Protein AF-A0A523VFD9-F1 (afdb_monomer_lite)

pLDDT: mean 90.38, std 15.07, range [45.59, 98.69]

Sequence (80 aa):
MEKIKKNTENVKNALLGIELAVVTKGCRGDRRVAKAMVEGGAQVLADPHIKNLEQFKGLPVKKILLRHLRNQTSSENVFD

Secondary structure (DSSP, 8-state):
-HHHHHHHHHHHHH-SS---EEE-GGGTT-HHHHHHHHHTT--EEEES-HHHHHTTTTSSSEEEEPPPPPPS--------

Structure (mmCIF, N/CA/C/O backbone):
data_AF-A0A523VFD9-F1
#
_entry.id   AF-A0A523VFD9-F1
#
loop_
_atom_site.group_PDB
_atom_site.id
_atom_site.type_symbol
_atom_site.label_atom_id
_atom_site.label_alt_id
_atom_site.label_comp_id
_atom_site.label_asym_id
_atom_site.label_entity_id
_atom_site.label_seq_id
_atom_site.pdbx_PDB_ins_code
_atom_site.Cartn_x
_atom_site.Cartn_y
_atom_site.Cartn_z
_atom_site.occupancy
_atom_site.B_iso_or_equiv
_atom_site.auth_seq_id
_atom_site.auth_comp_id
_atom_site.auth_asym_id
_atom_site.auth_atom_id
_atom_site.pdbx_PDB_model_num
ATOM 1 N N . MET A 1 1 ? 11.146 2.386 9.509 1.00 96.25 1 MET A N 1
ATOM 2 C CA . MET A 1 1 ? 9.932 2.030 8.742 1.00 96.25 1 MET A CA 1
ATOM 3 C C . MET A 1 1 ? 8.659 2.443 9.475 1.00 96.25 1 MET A C 1
ATOM 5 O O . MET A 1 1 ? 7.771 2.959 8.814 1.00 96.25 1 MET A O 1
ATOM 9 N N . GLU A 1 2 ? 8.621 2.373 10.812 1.00 98.06 2 GLU A N 1
ATOM 10 C CA . GLU A 1 2 ? 7.486 2.830 11.644 1.00 98.06 2 GLU A CA 1
ATOM 11 C C . GLU A 1 2 ? 6.862 4.177 11.258 1.00 98.06 2 GLU A C 1
ATOM 13 O O . GLU A 1 2 ? 5.648 4.269 11.140 1.00 98.06 2 GLU A O 1
ATOM 18 N N . LYS A 1 3 ? 7.662 5.215 10.977 1.00 98.50 3 LYS A N 1
ATOM 19 C CA . LYS A 1 3 ? 7.117 6.522 10.561 1.00 98.50 3 LYS A CA 1
ATOM 20 C C . LYS A 1 3 ? 6.282 6.441 9.272 1.00 98.50 3 LYS A C 1
ATOM 22 O O . LYS A 1 3 ? 5.255 7.097 9.173 1.00 98.50 3 LYS A O 1
ATOM 27 N N . ILE A 1 4 ? 6.690 5.623 8.297 1.00 98.50 4 ILE A N 1
ATOM 28 C CA . ILE A 1 4 ? 5.947 5.438 7.037 1.00 98.50 4 ILE A CA 1
ATOM 29 C C . ILE A 1 4 ? 4.640 4.693 7.290 1.00 98.50 4 ILE A C 1
ATOM 31 O O . ILE A 1 4 ? 3.591 5.116 6.803 1.00 98.50 4 ILE A O 1
ATOM 35 N N . LYS A 1 5 ? 4.702 3.619 8.083 1.00 98.69 5 LYS A N 1
ATOM 36 C CA . LYS A 1 5 ? 3.521 2.866 8.500 1.00 98.69 5 LYS A CA 1
ATOM 37 C C . LYS A 1 5 ? 2.525 3.788 9.202 1.00 98.69 5 LYS A C 1
ATOM 39 O O . LYS A 1 5 ? 1.392 3.904 8.752 1.00 98.69 5 LYS A O 1
ATOM 44 N N . LYS A 1 6 ? 2.980 4.535 10.214 1.00 98.69 6 LYS A N 1
ATOM 45 C CA . LYS A 1 6 ? 2.129 5.439 10.992 1.00 98.69 6 LYS A CA 1
ATOM 46 C C . LYS A 1 6 ? 1.509 6.550 10.150 1.00 98.69 6 LYS A C 1
ATOM 48 O O . LYS A 1 6 ? 0.333 6.858 10.305 1.00 98.69 6 LYS A O 1
ATOM 53 N N . ASN A 1 7 ? 2.277 7.131 9.231 1.00 98.31 7 ASN A N 1
ATOM 54 C CA . ASN A 1 7 ? 1.743 8.126 8.304 1.00 98.31 7 ASN A CA 1
ATOM 55 C C . ASN A 1 7 ? 0.652 7.525 7.412 1.00 98.31 7 ASN A C 1
ATOM 57 O O . ASN A 1 7 ? -0.373 8.163 7.188 1.00 98.31 7 ASN A O 1
ATOM 61 N N . THR A 1 8 ? 0.853 6.294 6.938 1.00 98.38 8 THR A N 1
ATOM 62 C CA . THR A 1 8 ? -0.140 5.598 6.112 1.00 98.38 8 THR A CA 1
ATOM 63 C C . THR A 1 8 ? -1.407 5.291 6.910 1.00 98.38 8 THR A C 1
ATOM 65 O O . THR A 1 8 ? -2.496 5.557 6.409 1.00 98.38 8 THR A O 1
ATOM 68 N N . GLU A 1 9 ? -1.278 4.851 8.167 1.00 98.44 9 GLU A N 1
ATOM 69 C CA . GLU A 1 9 ? -2.417 4.638 9.075 1.00 98.44 9 GLU A CA 1
ATOM 70 C C . GLU A 1 9 ? -3.223 5.921 9.277 1.00 98.44 9 GLU A C 1
ATOM 72 O O . GLU A 1 9 ? -4.446 5.912 9.166 1.00 98.44 9 GLU A O 1
ATOM 77 N N . ASN A 1 10 ? -2.545 7.040 9.544 1.00 98.38 10 ASN A N 1
ATOM 78 C CA . ASN A 1 10 ? -3.209 8.322 9.769 1.00 98.38 10 ASN A CA 1
ATOM 79 C C . ASN A 1 10 ? -4.012 8.758 8.534 1.00 98.38 10 ASN A C 1
ATOM 81 O O . ASN A 1 10 ? -5.154 9.190 8.671 1.00 98.38 10 ASN A O 1
ATOM 85 N N . VAL A 1 11 ? -3.445 8.598 7.332 1.00 98.06 11 VAL A N 1
ATOM 86 C CA . VAL A 1 11 ? -4.164 8.872 6.078 1.00 98.06 11 VAL A CA 1
ATOM 87 C C . VAL A 1 11 ? -5.328 7.902 5.906 1.00 98.06 11 VAL A C 1
ATOM 89 O O . VAL A 1 11 ? -6.432 8.337 5.596 1.00 98.06 11 VAL A O 1
ATOM 92 N N . LYS A 1 12 ? -5.124 6.599 6.137 1.00 97.56 12 LYS A N 1
ATOM 93 C CA . LYS A 1 12 ? -6.183 5.597 5.984 1.00 97.56 12 LYS A CA 1
ATOM 94 C C . LYS A 1 12 ? -7.370 5.874 6.907 1.00 97.56 12 LYS A C 1
ATOM 96 O O . LYS A 1 12 ? -8.507 5.762 6.461 1.00 97.56 12 LYS A O 1
ATOM 101 N N . ASN A 1 13 ? -7.107 6.277 8.147 1.00 96.81 13 ASN A N 1
ATOM 102 C CA . ASN A 1 13 ? -8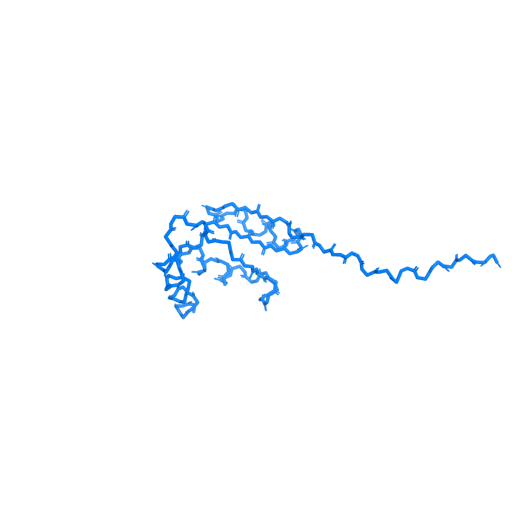.138 6.610 9.130 1.00 96.81 13 ASN A CA 1
ATOM 103 C C . ASN A 1 13 ? -8.899 7.898 8.787 1.00 96.81 13 ASN A C 1
ATOM 105 O O . ASN A 1 13 ? -10.047 8.048 9.191 1.00 96.81 13 ASN A O 1
ATOM 109 N N . ALA A 1 14 ? -8.289 8.812 8.027 1.00 97.44 14 ALA A N 1
ATOM 110 C CA . ALA A 1 14 ? -8.956 10.016 7.537 1.00 97.44 14 ALA A CA 1
ATOM 111 C C . ALA A 1 14 ? -9.867 9.754 6.318 1.00 97.44 14 ALA A C 1
ATOM 113 O O . ALA A 1 14 ? -10.669 10.612 5.956 1.00 97.44 14 ALA A O 1
ATOM 114 N N . LEU A 1 15 ? -9.758 8.586 5.672 1.00 96.06 15 LEU A N 1
ATOM 115 C CA . LEU A 1 15 ? -10.549 8.225 4.496 1.00 96.06 15 LEU A CA 1
ATOM 116 C C . LEU A 1 15 ? -11.808 7.445 4.894 1.00 96.06 15 LEU A C 1
ATOM 118 O O . LEU A 1 15 ? -11.738 6.278 5.278 1.00 96.06 15 LEU A O 1
ATOM 122 N N . LEU A 1 16 ? -12.980 8.055 4.714 1.00 92.69 16 LEU A N 1
ATOM 123 C CA . LEU A 1 16 ? -14.273 7.403 4.935 1.00 92.69 16 LEU A CA 1
ATOM 124 C C . LEU A 1 16 ? -14.798 6.798 3.626 1.00 92.69 16 LEU A C 1
ATOM 126 O O . LEU A 1 16 ? -15.255 7.511 2.739 1.00 92.69 16 LEU A O 1
ATOM 130 N N . GLY A 1 17 ? -14.704 5.471 3.499 1.00 91.69 17 GLY A N 1
ATOM 131 C CA . GLY A 1 17 ? -15.240 4.714 2.355 1.00 91.69 17 GLY A CA 1
ATOM 132 C C . GLY A 1 17 ? -14.383 4.724 1.080 1.00 91.69 17 GLY A C 1
ATOM 133 O O . GLY A 1 17 ? -14.768 4.107 0.092 1.00 91.69 17 GLY A O 1
ATOM 134 N N . ILE A 1 18 ? -13.215 5.375 1.093 1.00 96.50 18 ILE A N 1
ATOM 135 C CA . ILE A 1 18 ? -12.315 5.476 -0.068 1.00 96.50 18 ILE A CA 1
ATOM 136 C C . ILE A 1 18 ? -11.136 4.498 0.082 1.00 96.50 18 ILE A C 1
ATOM 138 O O . ILE A 1 18 ? -10.532 4.389 1.157 1.00 96.50 18 ILE A O 1
ATOM 142 N N . GLU A 1 19 ? -10.797 3.779 -0.996 1.00 96.69 19 GLU A N 1
ATOM 143 C CA . GLU A 1 19 ? -9.604 2.924 -1.038 1.00 96.69 19 GLU A CA 1
ATOM 144 C C . GLU A 1 19 ? -8.327 3.772 -1.094 1.00 96.69 19 GLU A C 1
ATOM 146 O O . GLU A 1 19 ? -8.168 4.633 -1.959 1.00 96.69 19 GLU A O 1
ATOM 151 N N . LEU A 1 20 ? -7.378 3.498 -0.196 1.00 97.94 20 LEU A N 1
ATOM 152 C CA . LEU A 1 20 ? -6.087 4.183 -0.204 1.00 97.94 20 LEU A CA 1
ATOM 153 C C . LEU A 1 20 ? -5.131 3.526 -1.207 1.00 97.94 20 LEU A C 1
ATOM 155 O O . LEU A 1 20 ? -4.603 2.439 -0.950 1.00 97.94 20 LEU A O 1
ATOM 159 N N . ALA A 1 21 ? -4.871 4.212 -2.319 1.00 97.81 21 ALA A N 1
ATOM 160 C CA . ALA A 1 21 ? -3.797 3.877 -3.245 1.00 97.81 21 ALA A CA 1
ATOM 161 C C . ALA A 1 21 ? -2.531 4.676 -2.919 1.00 97.81 21 ALA A C 1
ATOM 163 O O . ALA A 1 21 ? -2.545 5.906 -2.927 1.00 97.81 21 ALA A O 1
ATOM 164 N N . VAL A 1 22 ? -1.425 3.981 -2.661 1.00 97.69 22 VAL A N 1
ATOM 165 C CA . VAL A 1 22 ? -0.122 4.608 -2.409 1.00 97.69 22 VAL A CA 1
ATOM 166 C C . VAL A 1 22 ? 0.796 4.426 -3.609 1.00 97.69 22 VAL A C 1
ATOM 168 O O . VAL A 1 22 ? 0.808 3.377 -4.258 1.00 97.69 22 VAL A O 1
ATOM 171 N N . VAL A 1 23 ? 1.583 5.458 -3.905 1.00 97.31 23 VAL A N 1
ATOM 172 C CA . VAL A 1 23 ? 2.498 5.473 -5.048 1.00 97.31 23 VAL A CA 1
ATOM 173 C C . VAL A 1 23 ? 3.942 5.282 -4.589 1.00 97.31 23 VAL A C 1
ATOM 175 O O . VAL A 1 23 ? 4.426 5.996 -3.713 1.00 97.31 23 VAL A O 1
ATOM 178 N N . THR A 1 24 ? 4.671 4.353 -5.203 1.00 96.81 24 THR A N 1
ATOM 179 C CA . THR A 1 24 ? 6.069 4.050 -4.836 1.00 96.81 24 THR A CA 1
ATOM 180 C C . THR A 1 24 ? 7.104 4.780 -5.698 1.00 96.81 24 THR A C 1
ATOM 182 O O . THR A 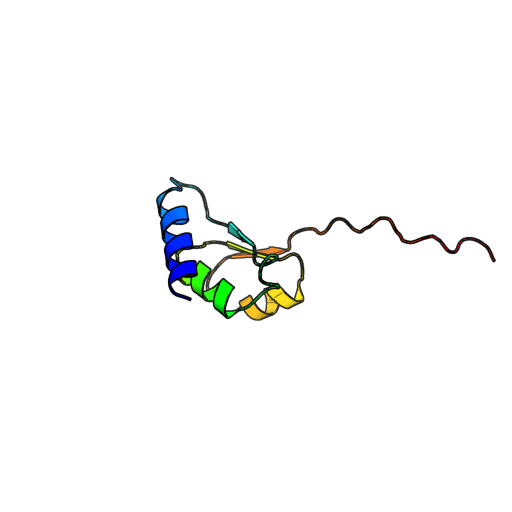1 24 ? 8.310 4.637 -5.486 1.00 96.81 24 THR A O 1
ATOM 185 N N . LYS A 1 25 ? 6.661 5.645 -6.625 1.00 92.44 25 LYS A N 1
ATOM 186 C CA . LYS A 1 25 ? 7.539 6.451 -7.497 1.00 92.44 25 LYS A CA 1
ATOM 187 C C . LYS A 1 25 ? 8.572 7.258 -6.699 1.00 92.44 25 LYS A C 1
ATOM 189 O O . LYS A 1 25 ? 9.747 7.261 -7.057 1.00 92.44 25 LYS A O 1
ATOM 194 N N . GLY A 1 26 ? 8.149 7.914 -5.615 1.00 92.56 26 GLY A N 1
ATOM 195 C CA . GLY A 1 26 ? 9.019 8.767 -4.794 1.00 92.56 26 GLY A CA 1
ATOM 196 C C . GLY A 1 26 ? 10.137 8.011 -4.068 1.00 92.56 26 GLY A C 1
ATOM 197 O O . GLY A 1 26 ? 11.169 8.595 -3.760 1.00 92.56 26 GLY A O 1
ATOM 198 N N . CYS A 1 27 ? 9.972 6.704 -3.848 1.00 95.50 27 CYS A N 1
ATOM 199 C CA . CYS A 1 27 ? 10.973 5.837 -3.224 1.00 95.50 27 CYS A CA 1
ATOM 200 C C . CYS A 1 27 ? 11.603 4.844 -4.210 1.00 95.50 27 CYS A C 1
ATOM 202 O O . CYS A 1 27 ? 12.198 3.857 -3.782 1.00 95.50 27 CYS A O 1
ATOM 204 N N . ARG A 1 28 ? 11.464 5.084 -5.524 1.00 94.50 28 ARG A N 1
ATOM 205 C CA . ARG A 1 28 ? 11.989 4.217 -6.595 1.00 94.50 28 ARG A CA 1
ATOM 206 C C . ARG A 1 28 ? 11.567 2.749 -6.449 1.00 94.50 28 ARG A C 1
ATOM 208 O O . ARG A 1 28 ? 12.323 1.853 -6.805 1.00 94.50 28 ARG A O 1
ATOM 215 N N . GLY A 1 29 ? 10.374 2.502 -5.913 1.00 95.00 29 GLY A N 1
ATOM 216 C CA . GLY A 1 29 ? 9.891 1.145 -5.695 1.00 95.00 29 GLY A CA 1
ATOM 217 C C . GLY A 1 29 ? 10.523 0.413 -4.505 1.00 95.00 29 GLY A C 1
ATOM 218 O O . GLY A 1 29 ? 10.492 -0.809 -4.503 1.00 95.00 29 GLY A O 1
ATOM 219 N N . ASP A 1 30 ? 11.101 1.072 -3.491 1.00 97.69 30 ASP A N 1
ATOM 220 C CA . ASP A 1 30 ? 11.672 0.350 -2.336 1.00 97.69 30 ASP A CA 1
ATOM 221 C C . ASP A 1 30 ? 10.624 -0.577 -1.675 1.00 97.69 30 ASP A C 1
ATOM 223 O O . ASP A 1 30 ? 9.619 -0.131 -1.108 1.00 97.69 30 ASP A O 1
ATOM 227 N N . ARG A 1 31 ? 10.878 -1.893 -1.724 1.00 97.25 31 ARG A N 1
ATOM 228 C CA . ARG A 1 31 ? 9.973 -2.932 -1.206 1.00 97.25 31 ARG A CA 1
ATOM 229 C C . ARG A 1 31 ? 9.710 -2.810 0.294 1.00 97.25 31 ARG A C 1
ATOM 231 O O . ARG A 1 31 ? 8.622 -3.167 0.739 1.00 97.25 31 ARG A O 1
ATOM 238 N N . ARG A 1 32 ? 10.660 -2.301 1.085 1.00 98.06 32 ARG A N 1
ATOM 239 C CA . ARG A 1 32 ? 10.478 -2.077 2.531 1.00 98.06 32 ARG A CA 1
ATOM 240 C C . ARG A 1 32 ? 9.496 -0.938 2.775 1.00 98.06 32 ARG A C 1
ATOM 242 O O . ARG A 1 32 ? 8.651 -1.055 3.657 1.00 98.06 32 ARG A O 1
ATOM 249 N N . VAL A 1 33 ? 9.569 0.120 1.965 1.00 98.31 33 VAL A N 1
ATOM 250 C CA . VAL A 1 33 ? 8.622 1.244 2.014 1.00 98.31 33 VAL A CA 1
ATOM 251 C C . VAL A 1 33 ? 7.228 0.780 1.598 1.00 98.31 33 VAL A C 1
ATOM 253 O O . VAL A 1 33 ? 6.273 1.021 2.331 1.00 98.31 33 VAL A O 1
ATOM 256 N N . ALA A 1 34 ? 7.115 0.046 0.485 1.00 98.19 34 ALA A N 1
ATOM 257 C CA . ALA A 1 34 ? 5.846 -0.525 0.031 1.00 98.19 34 ALA A CA 1
ATOM 258 C C . ALA A 1 34 ? 5.216 -1.438 1.096 1.00 98.19 34 ALA A C 1
ATOM 260 O O . ALA A 1 34 ? 4.032 -1.310 1.397 1.00 98.19 34 ALA A O 1
ATOM 261 N N . LYS A 1 35 ? 6.016 -2.315 1.722 1.00 98.50 35 LYS A N 1
ATOM 262 C CA . LYS A 1 35 ? 5.559 -3.183 2.815 1.00 98.50 35 LYS A CA 1
ATOM 263 C C . LYS A 1 35 ? 5.051 -2.373 4.009 1.00 98.50 35 LYS A C 1
ATOM 265 O O . LYS A 1 35 ? 3.962 -2.654 4.489 1.00 98.50 35 LYS A O 1
ATOM 270 N N . ALA A 1 36 ? 5.794 -1.354 4.444 1.00 98.69 36 ALA A N 1
ATOM 271 C CA . ALA A 1 36 ? 5.384 -0.499 5.558 1.00 98.69 36 ALA A CA 1
ATOM 272 C C . ALA A 1 36 ? 4.076 0.259 5.266 1.00 98.69 36 ALA A C 1
ATOM 274 O O . ALA A 1 36 ? 3.249 0.414 6.158 1.00 98.69 36 ALA A O 1
ATOM 275 N N . MET A 1 37 ? 3.859 0.701 4.021 1.00 98.62 37 MET A N 1
ATOM 276 C CA . MET A 1 37 ? 2.590 1.315 3.613 1.00 98.62 37 MET A CA 1
ATOM 277 C C . MET A 1 37 ? 1.431 0.305 3.634 1.00 98.62 37 MET A C 1
ATOM 279 O O . MET A 1 37 ? 0.348 0.625 4.113 1.00 98.62 37 MET A O 1
ATOM 283 N N . VAL A 1 38 ? 1.650 -0.929 3.166 1.00 98.44 38 VAL A N 1
ATOM 284 C CA . VAL A 1 38 ? 0.639 -2.003 3.239 1.00 98.44 38 VAL A CA 1
ATOM 285 C C . VAL A 1 38 ? 0.296 -2.343 4.689 1.00 98.44 38 VAL A C 1
ATOM 287 O O . VAL A 1 38 ? -0.877 -2.397 5.041 1.00 98.44 38 VAL A O 1
ATOM 290 N N . GLU A 1 39 ? 1.302 -2.498 5.551 1.00 98.56 39 GLU A N 1
ATOM 291 C CA . GLU A 1 39 ? 1.114 -2.714 6.994 1.00 98.56 39 GLU A CA 1
ATOM 292 C C . GLU A 1 39 ? 0.399 -1.539 7.681 1.00 98.56 39 GLU A C 1
ATOM 294 O O . GLU A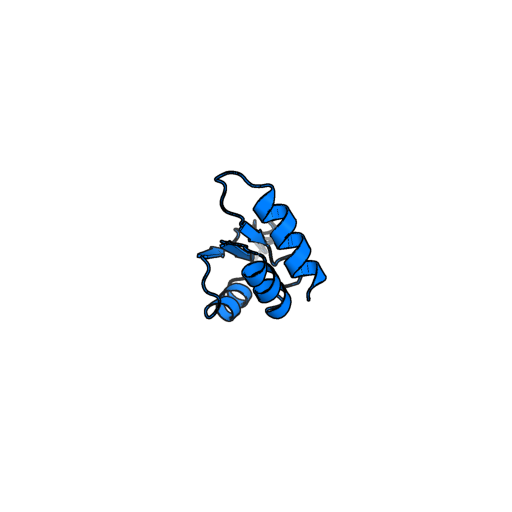 1 39 ? -0.219 -1.732 8.723 1.00 98.56 39 GLU A O 1
ATOM 299 N N . GLY A 1 40 ? 0.475 -0.336 7.104 1.00 98.12 40 GLY A N 1
ATOM 300 C CA . GLY A 1 40 ? -0.241 0.852 7.565 1.00 98.12 40 GLY A CA 1
ATOM 301 C C . GLY A 1 40 ? -1.636 1.029 6.957 1.00 98.12 40 GLY A C 1
ATOM 302 O O . GLY A 1 40 ? -2.264 2.058 7.180 1.00 98.12 40 GLY A O 1
ATOM 303 N N . GLY A 1 41 ? -2.133 0.062 6.180 1.00 97.88 41 GLY A N 1
ATOM 304 C CA . GLY A 1 41 ? -3.509 0.058 5.673 1.00 97.88 41 GLY A CA 1
ATOM 305 C C . GLY A 1 41 ? -3.691 0.545 4.234 1.00 97.88 41 GLY A C 1
ATOM 306 O O . GLY A 1 41 ? -4.826 0.786 3.818 1.00 97.88 41 GLY A O 1
ATOM 307 N N . ALA A 1 42 ? -2.618 0.682 3.448 1.00 98.19 42 ALA A N 1
ATOM 308 C CA . ALA A 1 42 ? -2.755 0.877 2.005 1.00 98.19 42 ALA A CA 1
ATOM 309 C C . ALA A 1 42 ? -3.455 -0.329 1.354 1.00 98.19 42 ALA A C 1
ATOM 311 O O . ALA A 1 42 ? -3.138 -1.478 1.651 1.00 98.19 42 ALA A O 1
ATOM 312 N N . GLN A 1 43 ? -4.380 -0.066 0.431 1.00 98.31 43 GLN A N 1
ATOM 313 C CA . GLN A 1 43 ? -5.182 -1.095 -0.248 1.00 98.31 43 GLN A CA 1
ATOM 314 C C . GLN A 1 43 ? -4.731 -1.337 -1.693 1.00 98.31 43 GLN A C 1
ATOM 316 O O . GLN A 1 43 ? -5.031 -2.380 -2.281 1.00 98.31 43 GLN A O 1
ATOM 321 N N . VAL A 1 44 ? -3.986 -0.387 -2.263 1.00 98.25 44 VAL A N 1
ATOM 322 C CA . VAL A 1 44 ? -3.449 -0.467 -3.621 1.00 98.25 44 VAL A CA 1
ATOM 323 C C . VAL A 1 44 ? -2.017 0.061 -3.645 1.00 98.25 44 VAL A C 1
ATOM 325 O O . VAL A 1 44 ? -1.734 1.119 -3.084 1.00 98.25 44 VAL A O 1
ATOM 328 N N . LEU A 1 45 ? -1.120 -0.655 -4.324 1.00 98.25 45 LEU A N 1
ATOM 329 C CA . LEU A 1 45 ? 0.222 -0.184 -4.671 1.00 98.25 45 LEU A CA 1
ATOM 330 C C . LEU A 1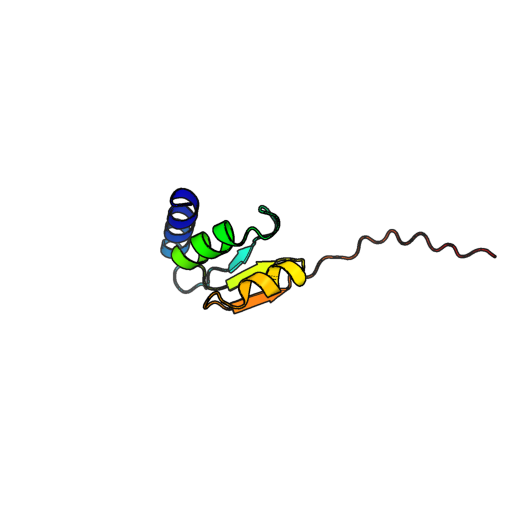 45 ? 0.253 0.259 -6.129 1.00 98.25 45 LEU A C 1
ATOM 332 O O . LEU A 1 45 ? -0.182 -0.475 -7.016 1.00 98.25 45 LEU A O 1
ATOM 336 N N . ALA A 1 46 ? 0.813 1.432 -6.383 1.00 97.50 46 ALA A N 1
ATOM 337 C CA . ALA A 1 46 ? 0.926 1.976 -7.721 1.00 97.50 46 ALA A CA 1
ATOM 338 C C . ALA A 1 46 ? 2.366 2.406 -8.032 1.00 97.50 46 ALA A C 1
ATOM 340 O O . ALA A 1 46 ? 3.004 3.122 -7.260 1.00 97.50 46 ALA A O 1
ATOM 341 N N . ASP A 1 47 ? 2.886 1.990 -9.185 1.00 97.00 47 ASP A N 1
ATOM 342 C CA . ASP A 1 47 ? 4.221 2.371 -9.656 1.00 97.00 47 ASP A CA 1
ATOM 343 C C . ASP A 1 47 ? 4.205 2.555 -11.178 1.00 97.00 47 ASP A C 1
ATOM 345 O O . ASP A 1 47 ? 3.464 1.849 -11.867 1.00 97.00 47 ASP A O 1
ATOM 349 N N . PRO A 1 48 ? 4.991 3.495 -11.732 1.00 94.81 48 PRO A N 1
ATOM 350 C CA . PRO A 1 48 ? 5.125 3.627 -13.180 1.00 94.81 48 PRO A CA 1
ATOM 351 C C . PRO A 1 48 ? 5.974 2.537 -13.850 1.00 94.81 48 PRO A C 1
ATOM 353 O O . PRO A 1 48 ? 5.898 2.391 -15.067 1.00 94.81 48 PRO A O 1
ATOM 356 N N . HIS A 1 49 ? 6.800 1.794 -13.108 1.00 94.25 49 HIS A N 1
ATOM 357 C CA . HIS A 1 49 ? 7.687 0.780 -13.676 1.00 94.25 49 HIS A CA 1
ATOM 358 C C . HIS A 1 49 ? 7.181 -0.623 -13.359 1.00 94.25 49 HIS A C 1
ATOM 360 O O . HIS A 1 49 ? 7.075 -1.016 -12.198 1.00 94.25 49 HIS A O 1
ATOM 366 N N . ILE A 1 50 ? 6.961 -1.426 -14.400 1.00 94.88 50 ILE A N 1
ATOM 367 C CA . ILE A 1 50 ? 6.471 -2.800 -14.243 1.00 94.88 50 ILE A CA 1
ATOM 368 C C . ILE A 1 50 ? 7.400 -3.659 -13.369 1.00 94.88 50 ILE A C 1
ATOM 370 O O . ILE A 1 50 ? 6.916 -4.363 -12.488 1.00 94.88 50 ILE A O 1
ATOM 374 N N . LYS A 1 51 ? 8.726 -3.502 -13.513 1.00 95.00 51 LYS A N 1
ATOM 375 C CA . LYS A 1 51 ? 9.735 -4.201 -12.695 1.00 95.00 51 LYS A CA 1
ATOM 376 C C . LYS A 1 51 ? 9.534 -3.961 -11.194 1.00 95.00 51 LYS A C 1
ATOM 378 O O . LYS A 1 51 ? 9.680 -4.879 -10.391 1.00 95.00 51 LYS A O 1
ATOM 383 N N . ASN A 1 52 ? 9.137 -2.744 -10.815 1.00 95.88 52 ASN A N 1
ATOM 384 C CA . ASN A 1 52 ? 8.867 -2.411 -9.421 1.00 95.88 52 ASN A CA 1
ATOM 385 C C . ASN A 1 52 ? 7.569 -3.041 -8.910 1.00 95.88 52 ASN A C 1
ATOM 387 O O . ASN A 1 52 ? 7.464 -3.329 -7.726 1.00 95.88 52 ASN A O 1
ATOM 391 N N . LEU A 1 53 ? 6.574 -3.272 -9.766 1.00 96.12 53 LEU A N 1
ATOM 392 C CA . LEU A 1 53 ? 5.346 -3.958 -9.359 1.00 96.12 53 LEU A CA 1
ATOM 393 C C . LEU A 1 53 ? 5.565 -5.464 -9.178 1.00 96.12 53 LEU A C 1
ATOM 395 O O . LEU A 1 53 ? 4.946 -6.077 -8.307 1.00 96.12 53 LEU A O 1
ATOM 399 N N . GLU A 1 54 ? 6.464 -6.068 -9.954 1.00 96.19 54 GLU A N 1
ATOM 400 C CA . GLU A 1 54 ? 6.752 -7.505 -9.878 1.00 96.19 54 GLU A CA 1
ATOM 401 C C . GLU A 1 54 ? 7.315 -7.925 -8.517 1.00 96.19 54 GLU A C 1
ATOM 403 O O . GLU A 1 54 ? 6.871 -8.918 -7.940 1.00 96.19 54 GLU A O 1
ATOM 408 N N . GLN A 1 55 ? 8.213 -7.129 -7.942 1.00 95.75 55 GLN A N 1
ATOM 409 C CA . GLN A 1 55 ? 8.746 -7.337 -6.586 1.00 95.75 55 GLN A CA 1
ATOM 410 C C . GLN A 1 55 ? 7.682 -7.181 -5.472 1.00 95.75 55 GLN A C 1
ATOM 412 O O . GLN A 1 55 ? 7.902 -7.611 -4.335 1.00 95.75 55 GLN A O 1
ATOM 417 N N . PHE A 1 56 ? 6.511 -6.602 -5.777 1.00 96.88 56 PHE A N 1
ATOM 418 C CA . PHE A 1 56 ? 5.386 -6.460 -4.844 1.00 96.88 56 PHE A CA 1
ATOM 419 C C . PHE A 1 56 ? 4.367 -7.602 -4.939 1.00 96.88 56 PHE A C 1
ATOM 421 O O . PHE A 1 56 ? 3.390 -7.593 -4.188 1.00 96.88 56 PHE A O 1
ATOM 428 N N . LYS A 1 57 ? 4.560 -8.599 -5.821 1.00 94.62 57 LYS A N 1
ATOM 429 C CA . LYS A 1 57 ? 3.621 -9.727 -6.006 1.00 94.62 57 LYS A CA 1
ATOM 430 C C . LYS A 1 57 ? 3.246 -10.420 -4.689 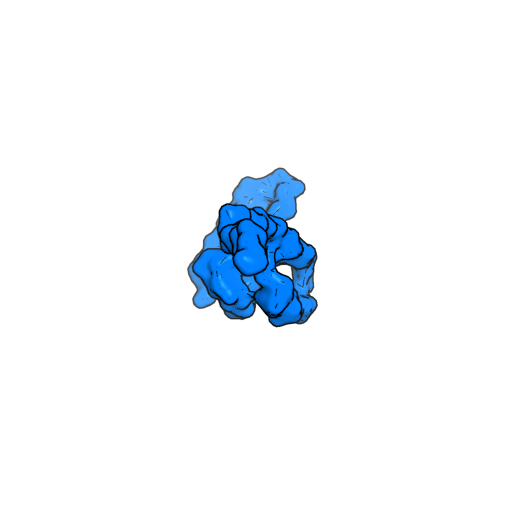1.00 94.62 57 LYS A C 1
ATOM 432 O O . LYS A 1 57 ? 2.079 -10.739 -4.501 1.00 94.62 57 LYS A O 1
ATOM 437 N N . GLY A 1 58 ? 4.193 -10.550 -3.756 1.00 96.69 58 GLY A N 1
ATOM 438 C CA . GLY A 1 58 ? 3.969 -11.152 -2.434 1.00 96.69 58 GLY A CA 1
ATOM 439 C C . GLY A 1 58 ? 3.262 -10.270 -1.392 1.00 96.69 58 GLY A C 1
ATOM 440 O O . GLY A 1 58 ? 3.082 -10.717 -0.267 1.00 96.69 58 GLY A O 1
ATOM 441 N N . LEU A 1 59 ? 2.898 -9.022 -1.710 1.00 97.69 59 LEU A N 1
ATOM 442 C CA . LEU A 1 59 ? 2.133 -8.154 -0.805 1.00 97.69 59 LEU A CA 1
ATOM 443 C C . LEU A 1 59 ? 0.624 -8.320 -1.070 1.00 97.69 59 LEU A C 1
ATOM 445 O O . LEU A 1 59 ? 0.230 -8.272 -2.235 1.00 97.69 59 LEU A O 1
ATOM 449 N N . PRO A 1 60 ? -0.241 -8.478 -0.053 1.00 97.25 60 PRO A N 1
ATOM 450 C CA . PRO A 1 60 ? -1.646 -8.875 -0.224 1.00 97.25 60 PRO A CA 1
ATOM 451 C C . PRO A 1 60 ? -2.584 -7.703 -0.584 1.00 97.25 60 PRO A C 1
ATOM 453 O O . PRO A 1 60 ? -3.625 -7.507 0.031 1.00 97.25 60 PRO A O 1
ATOM 456 N N . VAL A 1 61 ? -2.210 -6.892 -1.574 1.00 98.06 61 VAL A N 1
ATOM 457 C CA . VAL A 1 61 ? -2.960 -5.697 -2.012 1.00 98.06 61 VAL A CA 1
ATOM 458 C C . VAL A 1 61 ? -3.053 -5.627 -3.534 1.00 98.06 61 VAL A C 1
ATOM 460 O O . VAL A 1 61 ? -2.273 -6.286 -4.230 1.00 98.06 61 VAL A O 1
ATOM 463 N N . LYS A 1 62 ? -3.980 -4.828 -4.076 1.00 98.00 62 LYS A N 1
ATOM 464 C CA . LYS A 1 62 ? -4.089 -4.610 -5.530 1.00 98.00 62 LYS A CA 1
ATOM 465 C C . LYS A 1 62 ? -2.847 -3.870 -6.048 1.00 98.00 62 LYS A C 1
ATOM 467 O O . LYS A 1 62 ? -2.185 -3.153 -5.297 1.00 98.00 62 LYS A O 1
ATOM 472 N N . LYS A 1 63 ? -2.523 -4.039 -7.332 1.00 97.62 63 LYS A N 1
ATOM 473 C CA . LYS A 1 63 ? -1.418 -3.331 -7.995 1.00 97.62 63 LYS A CA 1
ATOM 474 C C . LYS A 1 63 ? -1.937 -2.602 -9.222 1.00 97.62 63 LYS A C 1
ATOM 476 O O . LYS A 1 63 ? -2.712 -3.175 -9.981 1.00 97.62 63 LYS A O 1
ATOM 481 N N . ILE A 1 64 ? -1.488 -1.368 -9.421 1.00 96.81 64 ILE A N 1
ATOM 482 C CA . ILE A 1 64 ? -1.822 -0.549 -10.588 1.00 96.81 64 ILE A CA 1
ATOM 483 C C . ILE A 1 64 ? -0.529 -0.092 -11.261 1.00 96.81 64 ILE A C 1
ATOM 485 O O . ILE A 1 64 ? 0.338 0.512 -10.628 1.00 96.81 64 ILE A O 1
ATOM 489 N N . LEU A 1 65 ? -0.413 -0.354 -12.563 1.00 95.88 65 LEU A N 1
ATOM 490 C CA . LEU A 1 65 ? 0.620 0.257 -13.391 1.00 95.88 65 LEU A CA 1
ATOM 491 C C . LEU A 1 65 ? 0.197 1.683 -13.728 1.00 95.88 65 LEU A C 1
ATOM 493 O O . LEU A 1 65 ? -0.808 1.902 -14.404 1.00 95.88 65 LEU A O 1
ATOM 497 N N . LEU A 1 66 ? 0.968 2.656 -13.252 1.00 93.94 66 LEU A N 1
ATOM 498 C CA . LEU A 1 66 ? 0.732 4.052 -13.591 1.00 93.94 66 LEU A CA 1
ATOM 499 C C . LEU A 1 66 ? 1.207 4.304 -15.018 1.00 93.94 66 LEU A C 1
ATOM 501 O O . LEU A 1 66 ? 2.362 4.042 -15.356 1.00 93.94 66 LEU A O 1
ATOM 505 N N . ARG A 1 67 ? 0.332 4.863 -15.855 1.00 89.19 67 ARG A N 1
ATOM 506 C CA . ARG A 1 67 ? 0.720 5.300 -17.195 1.00 89.19 67 ARG A CA 1
ATOM 507 C C . ARG A 1 67 ? 1.772 6.403 -17.076 1.00 89.19 67 ARG A C 1
ATOM 509 O O . ARG A 1 67 ? 1.477 7.489 -16.585 1.00 89.19 67 ARG A O 1
ATOM 516 N N . HIS A 1 68 ? 2.982 6.149 -17.562 1.00 79.00 68 HIS A N 1
ATOM 517 C CA . HIS A 1 68 ? 3.891 7.234 -17.918 1.00 79.00 68 HIS A CA 1
ATOM 518 C C . HIS A 1 68 ? 3.446 7.817 -19.257 1.00 79.00 68 HIS A C 1
ATOM 520 O O . HIS A 1 68 ? 3.232 7.077 -20.221 1.00 79.00 68 HIS A O 1
ATOM 526 N N . LEU A 1 69 ? 3.321 9.140 -19.330 1.00 71.38 69 LEU A N 1
ATOM 527 C CA . LEU A 1 69 ? 3.338 9.811 -20.623 1.00 71.38 69 LEU A CA 1
ATOM 528 C C . LEU A 1 69 ? 4.734 9.586 -21.213 1.00 71.38 69 LEU A C 1
ATOM 530 O O . LEU A 1 69 ? 5.737 9.800 -20.531 1.00 71.38 69 LEU A O 1
ATOM 534 N N . ARG A 1 70 ? 4.805 9.088 -22.451 1.00 61.06 70 ARG A N 1
ATOM 535 C CA . ARG A 1 70 ? 6.079 9.038 -23.174 1.00 61.06 70 ARG A CA 1
ATOM 536 C C . ARG A 1 70 ? 6.536 10.486 -23.346 1.00 61.06 70 ARG A C 1
ATOM 538 O O . ARG A 1 70 ? 5.743 11.300 -23.816 1.00 61.06 70 ARG A O 1
ATOM 545 N N . ASN A 1 71 ? 7.778 10.804 -22.981 1.00 59.94 71 ASN A N 1
ATOM 546 C CA . ASN A 1 71 ? 8.397 12.033 -23.470 1.00 59.94 71 ASN A CA 1
ATOM 547 C C . ASN A 1 71 ? 8.332 11.984 -24.999 1.00 59.94 71 ASN A C 1
ATOM 549 O O . ASN A 1 71 ? 8.840 11.038 -25.602 1.00 59.94 71 ASN A O 1
ATOM 553 N N . GLN A 1 72 ? 7.691 12.974 -25.618 1.00 55.94 72 GLN A N 1
ATOM 554 C CA . GLN A 1 72 ? 7.790 13.195 -27.057 1.00 55.94 72 GLN A CA 1
ATOM 555 C C . GLN A 1 72 ? 9.149 13.823 -27.359 1.00 55.94 72 GLN A C 1
ATOM 557 O O . GLN A 1 72 ? 9.267 15.000 -27.659 1.00 55.94 72 GLN A O 1
ATOM 562 N N . THR A 1 73 ? 10.196 13.027 -27.201 1.00 58.28 73 THR A N 1
ATOM 563 C CA . THR A 1 73 ? 11.526 13.315 -27.732 1.00 58.28 73 THR A CA 1
ATOM 564 C C . THR A 1 73 ? 12.096 12.011 -28.266 1.00 58.28 73 THR A C 1
ATOM 566 O O . THR A 1 73 ? 13.138 11.534 -27.831 1.00 58.28 73 THR A O 1
ATOM 569 N N . SER A 1 74 ? 11.367 11.385 -29.182 1.00 52.16 74 SER A N 1
ATOM 570 C CA . SER A 1 74 ? 12.030 10.758 -30.314 1.00 52.16 74 SER A CA 1
ATOM 571 C C . SER A 1 74 ? 12.136 11.865 -31.350 1.00 52.16 74 SER A C 1
ATOM 573 O O . SER A 1 74 ? 11.173 12.132 -32.062 1.00 52.16 74 SER A O 1
ATOM 575 N N . SER A 1 75 ? 13.267 12.570 -31.367 1.00 56.22 75 SER A N 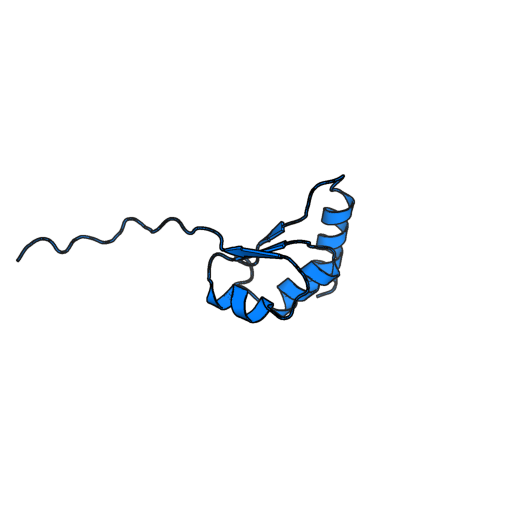1
ATOM 576 C CA . SER A 1 75 ? 13.717 13.185 -32.607 1.00 56.22 75 SER A CA 1
ATOM 577 C C . SER A 1 75 ? 13.775 12.049 -33.616 1.00 56.22 75 SER A C 1
ATOM 579 O O . SER A 1 75 ? 14.612 11.150 -33.520 1.00 56.22 75 SER A O 1
ATOM 581 N N . GLU A 1 76 ? 12.779 12.030 -34.486 1.00 49.91 76 GLU A N 1
ATOM 582 C CA . GLU A 1 76 ? 12.822 11.334 -35.750 1.00 49.91 76 GLU A CA 1
ATOM 583 C C . GLU A 1 76 ? 14.146 11.709 -36.422 1.00 49.91 76 GLU A C 1
ATOM 585 O O . GLU A 1 76 ? 14.321 12.837 -36.872 1.00 49.91 76 GLU A O 1
ATOM 590 N N . ASN A 1 77 ? 15.099 10.776 -36.476 1.00 54.25 77 ASN A N 1
ATOM 591 C CA . ASN A 1 77 ? 16.053 10.777 -37.578 1.00 54.25 77 ASN A CA 1
ATOM 592 C C . ASN A 1 77 ? 15.251 10.348 -38.810 1.00 54.25 77 ASN A C 1
ATOM 594 O O . ASN A 1 77 ? 15.248 9.182 -39.192 1.00 54.25 77 ASN A O 1
ATOM 598 N N . VAL A 1 78 ? 14.485 11.291 -39.350 1.00 52.94 78 VAL A N 1
ATOM 599 C CA . VAL A 1 78 ? 13.947 11.249 -40.704 1.00 52.94 78 VAL A CA 1
ATOM 600 C C . VAL A 1 78 ? 14.777 12.264 -41.456 1.00 52.94 78 VAL A C 1
ATOM 602 O O . VAL A 1 78 ? 14.406 13.423 -41.477 1.00 52.94 78 VAL A O 1
ATOM 605 N N . PHE A 1 79 ? 15.945 11.840 -41.927 1.00 49.22 79 PHE A N 1
ATOM 606 C CA . PHE A 1 79 ? 16.508 12.151 -43.239 1.00 49.22 79 PHE A CA 1
ATOM 607 C C . PHE A 1 79 ? 17.625 11.130 -43.479 1.00 49.22 79 PHE A C 1
ATOM 609 O O . PHE A 1 79 ? 18.464 10.916 -42.599 1.00 49.22 79 PHE A O 1
ATOM 616 N N . ASP A 1 80 ? 17.522 10.461 -44.628 1.00 45.59 80 ASP A N 1
ATOM 617 C CA . ASP A 1 80 ? 18.533 9.588 -45.232 1.00 45.59 80 ASP A CA 1
ATOM 618 C C . ASP A 1 80 ? 19.903 10.275 -45.373 1.00 45.59 80 ASP A C 1
ATOM 620 O O . ASP A 1 80 ? 19.934 11.512 -45.591 1.00 45.59 80 ASP A O 1
#

Foldseek 3Di:
DQVLLQVLLVVQVVDDPDAAEDECAVVVLPVVSVQSNVNSRHQEYEYQDPVSVVSCPPRPHHYDHDDDDPPPPPPPPPDD

Radius of gyration: 16.32 Å; chains: 1; bounding box: 34×24×57 Å